Protein 3DGL (pdb70)

Sequence (69 aa):
DDDDKKTNWLKRIYRVRPCVKCKVAPRDWKVKNKHLRIYNMCKTCFNNSIDIGDDDTYHGHVDWLMYADS

Solvent-accessible surface area: 5199 Å² total; per-residue (Å²): 122,90,59,82,129,50,53,96,155,15,129,115,42,62,154,74,162,42,0,46,91,54,148,127,31,80,32,43,126,85,90,82,103,119,67,21,38,7,63,32,5,9,112,107,15,70,75,65,8,101,123,103,65,45,106,98,81,62,33,83,73,60,80,45,42,107,45,130,137

Nearest PDB structures (foldseek):
  3dgl-assembly1_A  TM=1.015E+00  e=3.017E-14  unidentified
  3dgo-assembly1_A  TM=1.011E+00  e=8.631E-14  unidentified
  3lt8-assembly1_A  TM=1.009E+00  e=9.843E-14  synthetic construct
  1uw1-assembly1_A-2  TM=9.971E-01  e=3.417E-12  synthetic construct
  2p05-assembly1_A-2  TM=9.930E-01  e=1.187E-10  unidentified

CATH classification: 3.10.450.210

Foldseek 3Di:
DQLVVLQVVVVVVQPPAAAPPPRPHTFDWDDDVQKIKTWNGHPVVVVVCVVVVHCPRGDTDIDRSGRDD

B-factor: mean 24.37, std 13.46, range [11.01, 101.24]

Secondary structure (DSSP, 8-state):
-HHHHHHHHHHHHHHHS--TTTSSSPPPEEEETTEEEEESS-HHHHHHHHHHT--TT--EEEEESSS--

Radius of gyration: 13.41 Å; Cα contacts (8 Å, |Δi|>4): 104; chains: 1; bounding box: 31×21×37 Å

Structure (mmCIF, N/CA/C/O backbone):
data_3DGL
#
_entry.id   3DGL
#
_cell.length_a   73.702
_cell.length_b   73.702
_cell.length_c   54.760
_cell.angle_alpha   90.000
_cell.angle_beta   90.000
_cell.angle_gamma   120.000
#
_symmetry.space_group_name_H-M   'P 32 2 1'
#
loop_
_entity.id
_entity.type
_entity.pdbx_description
1 polymer 'ATP Binding Protein-DX'
2 non-polymer 'ZINC ION'
3 non-polymer "ADENOSINE-5'-TRIPHOSPHATE"
4 non-polymer DI(HYDROXYETHYL)ETHER
5 water water
#
loop_
_atom_site.group_PDB
_atom_site.id
_atom_site.type_symbol
_atom_site.label_atom_id
_atom_site.label_alt_id
_atom_site.label_comp_id
_atom_site.label_asym_id
_atom_site.label_entity_id
_atom_site.label_seq_id
_atom_site.pdbx_PDB_ins_code
_atom_site.Cartn_x
_atom_site.Cartn_y
_atom_site.Cartn_z
_atom_site.occupancy
_atom_site.B_iso_or_equiv
_atom_site.auth_seq_id
_atom_site.auth_comp_id
_atom_site.auth_asym_id
_atom_site.auth_atom_id
_atom_site.pdbx_PDB_model_num
ATOM 1 N N . ASP A 1 7 ? 14.157 -32.517 7.202 1.00 28.00 5 ASP A N 1
ATOM 2 C CA . ASP A 1 7 ? 13.843 -31.120 6.794 1.00 26.42 5 ASP A CA 1
ATOM 3 C C . ASP A 1 7 ? 13.932 -31.068 5.262 1.00 24.74 5 ASP A C 1
ATOM 4 O O . ASP A 1 7 ? 14.937 -31.494 4.673 1.00 24.70 5 ASP A O 1
ATOM 9 N N . ASP A 1 8 ? 12.866 -30.596 4.617 1.00 21.97 6 ASP A N 1
ATOM 10 C CA . ASP A 1 8 ? 12.800 -30.637 3.146 1.00 20.46 6 ASP A CA 1
ATOM 11 C C . ASP A 1 8 ? 13.858 -29.746 2.480 1.00 19.98 6 ASP A C 1
ATOM 12 O O . ASP A 1 8 ? 14.340 -30.063 1.394 1.00 19.44 6 ASP A O 1
ATOM 17 N N . ASP A 1 9 ? 14.201 -28.629 3.118 1.00 19.74 7 ASP A N 1
ATOM 18 C CA . ASP A 1 9 ? 15.280 -27.778 2.591 1.00 20.68 7 ASP A CA 1
ATOM 19 C C . ASP A 1 9 ? 16.583 -28.571 2.496 1.00 20.73 7 ASP A C 1
ATOM 20 O O . ASP A 1 9 ? 17.383 -28.370 1.574 1.00 20.49 7 ASP A O 1
ATOM 25 N N . ASP A 1 10 ? 16.791 -29.48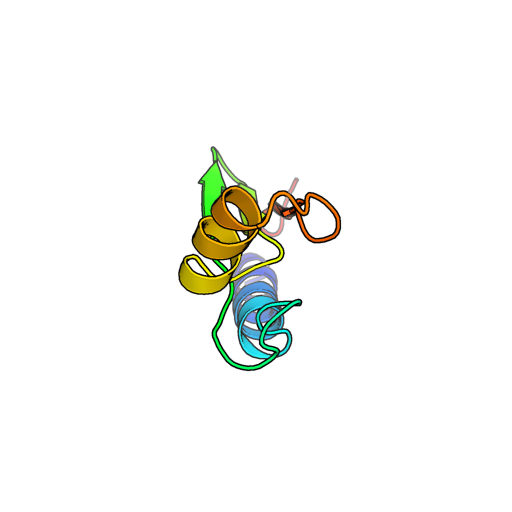6 3.442 1.00 20.90 8 ASP A N 1
ATOM 26 C CA . ASP A 1 10 ? 17.999 -30.301 3.435 1.00 21.19 8 ASP A CA 1
ATOM 27 C C . ASP A 1 10 ? 18.040 -31.259 2.253 1.00 20.34 8 ASP A C 1
ATOM 28 O O . ASP A 1 10 ? 19.116 -31.547 1.714 1.00 19.89 8 ASP A O 1
ATOM 33 N N . LYS A 1 11 ? 16.874 -31.772 1.857 1.00 18.90 9 LYS A N 1
ATOM 34 C CA . LYS A 1 11 ? 16.785 -32.634 0.672 1.00 17.91 9 LYS A CA 1
ATOM 35 C C . LYS A 1 11 ? 17.269 -31.843 -0.542 1.00 17.31 9 LYS A C 1
ATOM 36 O O . LYS A 1 11 ? 18.037 -32.365 -1.360 1.00 16.55 9 LYS A O 1
ATOM 42 N N . LYS A 1 12 ? 16.816 -30.594 -0.655 1.00 16.84 10 LYS A N 1
ATOM 43 C CA . LYS A 1 12 ? 17.209 -29.761 -1.793 1.00 16.70 10 LYS A CA 1
ATOM 44 C C . LYS A 1 12 ? 18.721 -29.504 -1.758 1.00 16.76 10 LYS A C 1
ATOM 45 O O . LYS A 1 12 ? 19.402 -29.697 -2.754 1.00 15.80 10 LYS A O 1
ATOM 51 N N . THR A 1 13 ? 19.230 -29.074 -0.603 1.00 17.06 11 THR A N 1
ATOM 52 C CA . THR A 1 13 ? 20.669 -28.816 -0.451 1.00 17.90 11 THR A CA 1
ATOM 53 C C . THR A 1 13 ? 21.532 -30.029 -0.815 1.00 17.76 11 THR A C 1
ATOM 54 O O . THR A 1 13 ? 22.505 -29.909 -1.574 1.00 17.41 11 THR A O 1
ATOM 58 N N . ASN A 1 14 ? 21.164 -31.197 -0.294 1.00 17.71 12 ASN A N 1
ATOM 59 C CA . ASN A 1 14 ? 21.901 -32.426 -0.576 1.00 18.57 12 ASN A CA 1
ATOM 60 C C . ASN A 1 14 ? 21.873 -32.783 -2.060 1.00 17.99 12 ASN A C 1
ATOM 61 O O . ASN A 1 14 ? 22.884 -33.230 -2.617 1.00 17.92 12 ASN A O 1
ATOM 66 N N . TRP A 1 15 ? 20.723 -32.574 -2.706 1.00 17.06 13 TRP A N 1
ATOM 67 C CA . TRP A 1 15 ? 20.640 -32.804 -4.151 1.00 16.43 13 TRP A CA 1
ATOM 68 C C . TRP A 1 15 ? 21.566 -31.857 -4.921 1.00 16.40 13 TRP A C 1
ATOM 69 O O . TRP A 1 15 ? 22.261 -32.291 -5.828 1.00 16.12 13 TRP A O 1
ATOM 80 N N . LEU A 1 16 ? 21.563 -30.572 -4.566 1.00 16.89 14 LEU A N 1
ATOM 81 C CA . LEU A 1 16 ? 22.397 -29.582 -5.284 1.00 16.91 14 LEU A CA 1
ATOM 82 C C . LEU A 1 16 ? 23.884 -29.865 -5.090 1.00 17.59 14 LEU A C 1
ATOM 83 O O . LEU A 1 16 ? 24.676 -29.664 -6.010 1.00 17.09 14 LEU A O 1
ATOM 88 N N . LYS A 1 17 ? 24.260 -30.343 -3.903 1.00 18.05 15 LYS A N 1
ATOM 89 C CA . LYS A 1 17 ? 25.652 -30.787 -3.675 1.0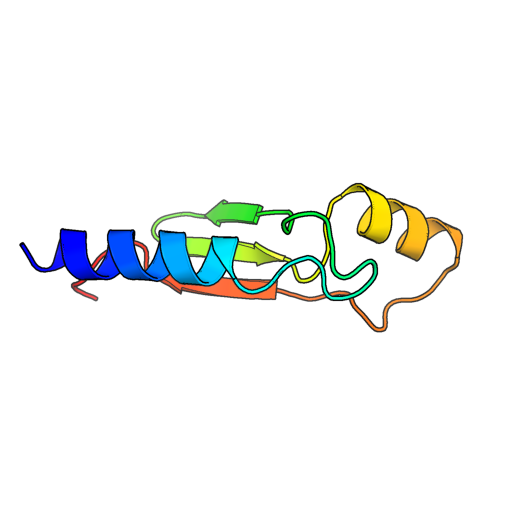0 18.71 15 LYS A CA 1
ATOM 90 C C . LYS A 1 17 ? 26.004 -31.925 -4.624 1.00 18.57 15 LYS A C 1
ATOM 91 O O . LYS A 1 17 ? 27.064 -31.911 -5.274 1.00 17.87 15 LYS A O 1
ATOM 97 N N . ARG A 1 18 ? 25.094 -32.898 -4.736 1.00 17.92 16 ARG A N 1
ATOM 98 C CA . ARG A 1 18 ? 25.314 -34.036 -5.611 1.00 18.37 16 ARG A CA 1
ATOM 99 C C . ARG A 1 18 ? 25.402 -33.610 -7.078 1.00 17.33 16 ARG A C 1
ATOM 100 O O . ARG A 1 18 ? 26.333 -34.007 -7.795 1.00 17.69 16 ARG A O 1
ATOM 108 N N . ILE A 1 19 ? 24.440 -32.795 -7.508 1.00 16.46 17 ILE A N 1
ATOM 109 C CA . ILE A 1 19 ? 24.346 -32.336 -8.901 1.00 15.62 17 ILE A CA 1
ATOM 110 C C . ILE A 1 19 ? 25.642 -31.603 -9.287 1.00 15.86 17 ILE A C 1
ATOM 111 O O . ILE A 1 19 ? 26.240 -31.875 -10.338 1.00 15.52 17 ILE A O 1
ATOM 116 N N . TYR A 1 20 ? 26.089 -30.724 -8.404 1.00 15.87 18 TYR A N 1
ATOM 117 C CA . TYR A 1 20 ? 27.320 -29.975 -8.652 1.00 16.07 18 TYR A CA 1
ATOM 118 C C . TYR A 1 20 ? 28.548 -30.894 -8.733 1.00 17.32 18 TYR A C 1
ATOM 119 O O . TYR A 1 20 ? 29.426 -30.703 -9.578 1.00 17.51 18 TYR A O 1
ATOM 128 N N . ARG A 1 21 ? 28.602 -31.895 -7.862 1.00 17.81 19 ARG A N 1
ATOM 129 C CA . ARG A 1 21 ? 29.759 -32.798 -7.789 1.00 19.70 19 ARG A CA 1
ATOM 130 C C . ARG A 1 21 ? 29.873 -33.751 -8.982 1.00 19.94 19 ARG A C 1
ATOM 131 O O . ARG A 1 21 ? 30.963 -33.926 -9.541 1.00 20.01 19 ARG A O 1
ATOM 139 N N . VAL A 1 22 ? 28.760 -34.355 -9.387 1.00 19.45 20 VAL A N 1
ATOM 140 C CA . VAL A 1 22 ? 28.837 -35.511 -10.291 1.00 20.21 20 VAL A CA 1
ATOM 141 C C . VAL A 1 22 ? 28.881 -35.171 -11.783 1.00 19.85 20 VAL A C 1
ATOM 142 O O . VAL A 1 22 ? 29.198 -36.034 -12.600 1.00 20.45 20 VAL A O 1
ATOM 146 N N . ARG A 1 23 ? 28.563 -33.923 -12.136 1.00 19.02 21 ARG A N 1
ATOM 147 C CA . ARG A 1 23 ? 28.629 -33.483 -13.529 1.00 18.40 21 ARG A CA 1
ATOM 148 C C . ARG A 1 23 ? 29.606 -32.321 -13.648 1.00 17.41 21 ARG A C 1
ATOM 149 O O . ARG A 1 23 ? 29.253 -31.165 -13.395 1.00 16.97 21 ARG A O 1
ATOM 157 N N . PRO A 1 24 ? 30.859 -32.642 -14.001 1.00 17.20 22 PRO A N 1
ATOM 158 C CA . PRO A 1 24 ? 31.890 -31.619 -14.133 1.00 16.39 22 PRO A CA 1
ATOM 159 C C . PRO A 1 24 ? 31.712 -30.810 -15.417 1.00 15.46 22 PRO A C 1
ATOM 160 O O . PRO A 1 24 ? 30.759 -31.027 -16.184 1.00 14.55 22 PRO A O 1
ATOM 164 N N . CYS A 1 25 ? 32.643 -29.882 -15.629 1.00 14.10 23 CYS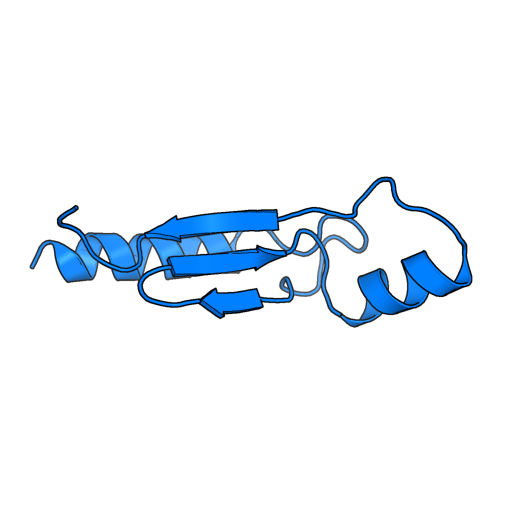 A N 1
ATOM 165 C CA . CYS A 1 25 ? 32.690 -29.036 -16.809 1.00 13.50 23 CYS A CA 1
ATOM 166 C C . CYS A 1 25 ? 32.385 -29.835 -18.087 1.00 13.59 23 CYS A C 1
ATOM 167 O O . CYS A 1 25 ? 32.974 -30.902 -18.295 1.00 14.39 23 CYS A O 1
ATOM 170 N N . VAL A 1 26 ? 31.485 -29.323 -18.926 1.00 13.83 24 VAL A N 1
ATOM 171 C CA . VAL A 1 26 ? 31.095 -30.022 -20.173 1.00 14.07 24 VAL A CA 1
ATOM 172 C C . VAL A 1 26 ? 32.238 -30.079 -21.212 1.00 14.90 24 VAL A C 1
ATOM 173 O O . VAL A 1 26 ? 32.190 -30.873 -22.164 1.00 15.49 24 VAL A O 1
ATOM 177 N N . LYS A 1 27 ? 33.257 -29.239 -21.028 1.00 13.90 25 LYS A N 1
ATOM 178 C CA . LYS A 1 27 ? 34.355 -29.133 -21.998 1.00 14.72 25 LYS A CA 1
ATOM 179 C C . LYS A 1 27 ? 35.564 -29.988 -21.600 1.00 15.52 25 LYS A C 1
ATOM 180 O O . LYS A 1 27 ? 35.983 -30.864 -22.360 1.00 16.64 25 LYS A O 1
ATOM 186 N N . CYS A 1 28 ? 36.132 -29.747 -20.421 1.00 16.31 26 CYS A N 1
ATOM 187 C CA . CYS A 1 28 ? 37.303 -30.521 -19.996 1.00 16.98 26 CYS A CA 1
ATOM 188 C C . CYS A 1 28 ? 36.916 -31.827 -19.302 1.00 17.56 26 CYS A C 1
ATOM 189 O O . CYS A 1 28 ? 37.740 -32.746 -19.179 1.00 17.55 26 CYS A O 1
ATOM 192 N N . LYS A 1 29 ? 35.668 -31.881 -18.836 1.00 17.97 27 LYS A N 1
ATOM 193 C CA . LYS A 1 29 ? 35.077 -33.079 -18.207 1.00 19.59 27 LYS A CA 1
ATOM 194 C C . LYS A 1 29 ? 35.779 -33.503 -16.913 1.00 19.59 27 LYS A C 1
ATOM 195 O O . LYS A 1 29 ? 35.650 -34.641 -16.475 1.00 20.34 27 LYS A O 1
ATOM 201 N N . VAL A 1 30 ? 36.488 -32.563 -16.285 1.00 18.96 28 VAL A N 1
ATOM 202 C CA . VAL A 1 30 ? 37.239 -32.855 -15.063 1.00 19.33 28 VAL A CA 1
ATOM 203 C C . VAL A 1 30 ? 36.970 -31.820 -13.962 1.00 18.10 28 VAL A C 1
ATOM 204 O O . VAL A 1 30 ? 36.568 -32.176 -12.845 1.00 17.84 28 VAL A O 1
ATOM 208 N N . ALA A 1 31 ? 37.203 -30.545 -14.272 1.00 16.71 29 ALA A N 1
ATOM 209 C CA . ALA A 1 31 ? 37.037 -29.474 -13.292 1.00 15.87 29 ALA A CA 1
ATOM 210 C C . ALA A 1 31 ? 35.562 -29.247 -13.022 1.00 15.82 29 ALA A C 1
ATOM 211 O O . ALA A 1 31 ? 34.730 -29.426 -13.926 1.00 15.65 29 ALA A O 1
ATOM 213 N N . PRO A 1 32 ? 35.229 -28.827 -11.790 1.00 15.21 30 PRO A N 1
ATOM 214 C CA . PRO A 1 32 ? 33.835 -28.442 -11.513 1.00 15.16 30 PRO A CA 1
ATOM 215 C C . PRO A 1 32 ? 33.439 -27.149 -12.223 1.00 14.52 30 PRO A C 1
ATOM 216 O O . PRO A 1 32 ? 34.305 -26.374 -12.647 1.00 13.98 30 PRO A O 1
ATOM 220 N N . ARG A 1 33 ? 32.134 -26.925 -12.340 1.00 14.30 31 ARG A N 1
ATOM 221 C CA . ARG A 1 33 ? 31.603 -25.803 -13.111 1.00 14.12 31 ARG A CA 1
ATOM 222 C C . ARG A 1 33 ? 31.659 -24.468 -12.367 1.00 14.37 31 ARG A C 1
ATOM 223 O O . ARG A 1 33 ? 31.563 -24.419 -11.131 1.00 13.94 31 ARG A O 1
ATOM 231 N N . ASP A 1 34 ? 31.798 -23.380 -13.120 1.00 14.06 32 ASP A N 1
ATOM 232 C CA . ASP A 1 34 ? 31.574 -22.081 -12.514 1.00 14.25 32 ASP A CA 1
ATOM 233 C C . ASP A 1 34 ? 30.093 -21.950 -12.121 1.00 13.92 32 ASP A C 1
ATOM 234 O O . ASP A 1 34 ? 29.231 -22.683 -12.626 1.00 14.43 32 ASP A O 1
ATOM 239 N N . TRP A 1 35 ? 29.806 -21.026 -11.210 1.00 14.44 33 TRP A N 1
ATOM 240 C CA . TRP A 1 35 ? 28.444 -20.855 -10.667 1.00 14.38 33 TRP A CA 1
ATOM 241 C C . TRP A 1 35 ? 28.317 -19.474 -10.059 1.00 15.11 33 TRP A C 1
ATOM 242 O O . TRP A 1 35 ? 29.324 -18.816 -9.792 1.00 15.37 33 TRP A O 1
ATOM 253 N N . LYS A 1 36 ? 27.082 -19.045 -9.822 1.00 15.80 34 LYS A N 1
ATOM 254 C CA . LYS A 1 36 ? 26.837 -17.844 -9.030 1.00 17.21 34 LYS A CA 1
ATOM 255 C C . LYS A 1 36 ? 25.499 -17.973 -8.346 1.00 18.55 34 LYS A C 1
ATOM 256 O O . LYS A 1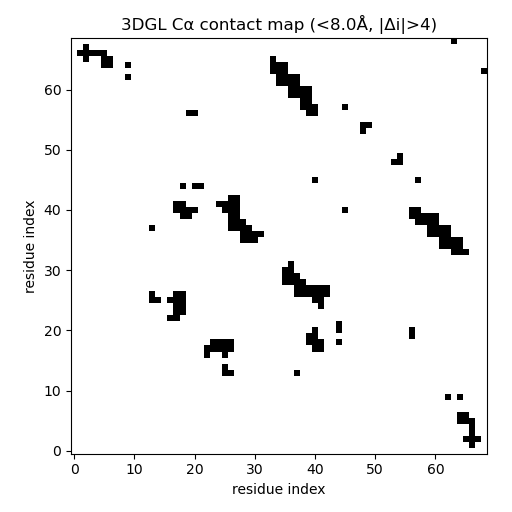 36 ? 24.648 -18.761 -8.779 1.00 16.64 34 LYS A O 1
ATOM 262 N N . VAL A 1 37 ? 25.319 -17.213 -7.274 1.00 19.78 35 VAL A N 1
ATOM 263 C CA . VAL A 1 37 ? 24.042 -17.226 -6.573 1.00 23.23 35 VAL A CA 1
ATOM 264 C C . VAL A 1 37 ? 23.322 -15.927 -6.887 1.00 26.08 35 VAL A C 1
ATOM 265 O O . VAL A 1 37 ? 23.903 -14.835 -6.814 1.00 26.09 35 VAL A O 1
ATOM 269 N N . LYS A 1 38 ? 22.055 -16.083 -7.248 1.00 28.80 36 LYS A N 1
ATOM 270 C CA . LYS A 1 38 ? 21.257 -15.073 -7.926 1.00 31.84 36 LYS A CA 1
ATOM 271 C C . LYS A 1 38 ? 19.891 -15.159 -7.251 1.00 32.56 36 LYS A C 1
ATOM 272 O O . LYS A 1 38 ? 19.098 -16.044 -7.568 1.00 33.02 36 LYS A O 1
ATOM 278 N N . ASN A 1 39 ? 19.644 -14.247 -6.316 1.00 33.61 37 ASN A N 1
ATOM 279 C CA . ASN A 1 39 ? 18.455 -14.253 -5.457 1.00 34.39 37 ASN A CA 1
ATOM 280 C C . ASN A 1 39 ? 18.287 -15.589 -4.718 1.00 33.92 37 ASN A C 1
ATOM 281 O O . ASN A 1 39 ? 19.154 -15.971 -3.925 1.00 34.91 37 ASN A O 1
ATOM 286 N N . LYS A 1 40 ? 17.213 -16.317 -4.972 1.00 32.54 38 LYS A N 1
ATOM 287 C CA . LYS A 1 40 ? 17.058 -17.601 -4.280 1.00 31.33 38 LYS A CA 1
ATOM 288 C C . LYS A 1 40 ? 17.482 -18.768 -5.174 1.00 28.93 38 LYS A C 1
ATOM 289 O O . LYS A 1 40 ? 17.142 -19.920 -4.895 1.00 27.71 38 LYS A O 1
ATOM 295 N N . HIS A 1 41 ? 18.237 -18.460 -6.232 1.00 26.74 39 HIS A N 1
ATOM 296 C CA . HIS A 1 41 ? 18.647 -19.468 -7.209 1.00 24.30 39 HIS A CA 1
ATOM 297 C C . HIS A 1 41 ? 20.159 -19.630 -7.314 1.00 22.15 39 HIS A C 1
ATOM 298 O O . HIS A 1 41 ? 20.918 -18.670 -7.145 1.00 21.55 39 HIS A O 1
ATOM 305 N N . LEU A 1 42 ? 20.563 -20.863 -7.587 1.00 19.07 40 LEU A N 1
ATOM 306 C CA . LEU A 1 42 ? 21.934 -21.208 -7.885 1.00 16.96 40 LEU A CA 1
ATOM 307 C C . LEU A 1 42 ? 22.032 -21.373 -9.389 1.00 16.02 40 LEU A C 1
ATOM 308 O O . LEU A 1 42 ? 21.363 -22.240 -9.963 1.00 15.42 40 LEU A O 1
ATOM 313 N N . ARG A 1 43 ? 22.872 -20.556 -10.024 1.00 14.21 41 ARG A N 1
ATOM 314 C CA . ARG A 1 43 ? 23.136 -20.722 -11.453 1.00 13.84 41 ARG A CA 1
ATOM 315 C C . ARG A 1 43 ? 24.416 -21.541 -11.629 1.00 14.02 41 ARG 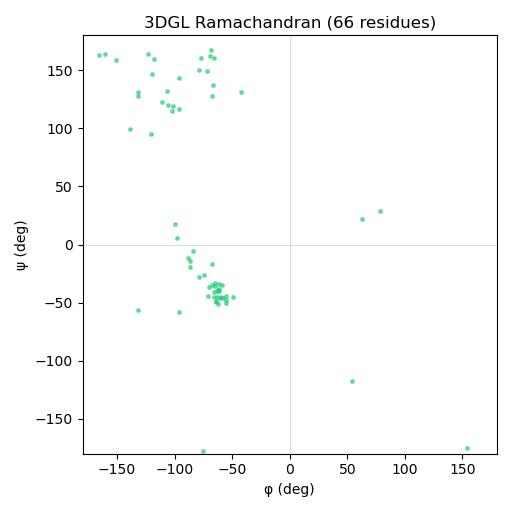A C 1
ATOM 316 O O . ARG A 1 43 ? 25.486 -21.126 -11.174 1.00 14.38 41 ARG A O 1
ATOM 324 N N . ILE A 1 44 ? 24.296 -22.723 -12.224 1.00 13.73 42 ILE A N 1
ATOM 325 C CA . ILE A 1 44 ? 25.475 -23.541 -12.522 1.00 13.90 42 ILE A CA 1
ATOM 326 C C . ILE A 1 44 ? 25.768 -23.380 -14.009 1.00 13.95 42 ILE A C 1
ATOM 327 O O . ILE A 1 44 ? 24.947 -23.764 -14.865 1.00 13.68 42 ILE A O 1
ATOM 332 N N . TYR A 1 45 ? 26.916 -22.774 -14.321 1.00 13.95 43 TYR A N 1
ATOM 333 C CA . TYR A 1 45 ? 27.295 -22.558 -15.731 1.00 13.88 43 TYR A CA 1
ATOM 334 C C . TYR A 1 45 ? 27.805 -23.877 -16.283 1.00 13.86 43 TYR A C 1
ATOM 335 O O . TYR A 1 45 ? 28.201 -24.739 -15.515 1.00 14.23 43 TYR A O 1
ATOM 344 N N . ASN A 1 46 ? 27.822 -24.035 -17.602 1.00 13.29 44 ASN A N 1
ATOM 345 C CA . ASN A 1 46 ? 28.134 -25.334 -18.176 1.00 13.83 44 ASN A CA 1
ATOM 346 C C . ASN A 1 46 ? 29.615 -25.687 -18.079 1.00 13.62 44 ASN A C 1
ATOM 347 O O . ASN A 1 46 ? 29.939 -26.859 -18.058 1.00 14.85 44 ASN A O 1
ATOM 352 N N . MET A 1 47 ? 30.479 -24.671 -18.025 1.00 13.89 45 MET A N 1
ATOM 353 C CA . MET A 1 47 ? 31.937 -24.888 -17.975 1.00 13.52 45 MET A CA 1
ATOM 354 C C . MET A 1 47 ? 32.590 -24.361 -16.708 1.00 13.19 45 MET A C 1
ATOM 355 O O . MET A 1 47 ? 32.038 -23.475 -16.021 1.00 13.51 45 MET A O 1
ATOM 360 N N . CYS A 1 48 ? 33.781 -24.894 -16.418 1.00 13.18 46 CYS A N 1
ATOM 361 C CA . CYS A 1 48 ? 34.667 -24.299 -15.418 1.00 12.97 46 CYS A CA 1
ATOM 362 C C . CYS A 1 48 ? 35.150 -22.950 -15.987 1.00 12.93 46 CYS A C 1
ATOM 363 O O . CYS A 1 48 ? 34.955 -22.668 -17.188 1.00 11.19 46 CYS A O 1
ATOM 366 N N . LYS A 1 49 ? 35.756 -22.119 -15.134 1.00 13.20 47 LYS A N 1
ATOM 367 C CA . LYS A 1 49 ? 36.204 -20.794 -15.574 1.00 13.44 47 LYS A CA 1
ATOM 368 C C . LYS A 1 49 ? 37.318 -20.904 -16.617 1.00 13.83 47 LYS A C 1
ATOM 369 O O . LYS A 1 49 ? 37.340 -20.164 -17.599 1.00 13.72 47 LYS A O 1
ATOM 375 N N . THR A 1 50 ? 38.242 -21.833 -16.395 1.00 14.17 48 THR A N 1
ATOM 376 C CA . THR A 1 50 ? 39.355 -22.028 -17.323 1.00 13.89 48 THR A CA 1
ATOM 377 C C . THR A 1 50 ? 38.844 -22.286 -18.736 1.00 14.02 48 THR A C 1
ATOM 378 O O . THR A 1 50 ? 39.270 -21.623 -19.694 1.00 13.52 48 THR A O 1
ATOM 382 N N . CYS A 1 51 ? 37.910 -23.223 -18.861 1.00 13.42 49 CYS A N 1
ATOM 383 C CA . CYS A 1 51 ? 37.393 -23.573 -20.191 1.00 13.28 49 CYS A CA 1
ATOM 384 C C . CYS A 1 51 ? 36.545 -22.443 -20.759 1.00 13.74 49 CYS A C 1
ATOM 385 O O . CYS A 1 51 ? 36.579 -22.176 -21.958 1.00 13.50 49 CYS A O 1
ATOM 388 N N . PHE A 1 52 ? 35.790 -21.763 -19.902 1.00 13.09 50 PHE A N 1
ATOM 389 C CA . PHE A 1 52 ? 35.001 -20.635 -20.386 1.00 13.09 50 PHE A CA 1
ATOM 390 C C . PHE A 1 52 ? 35.882 -19.508 -20.968 1.00 12.82 50 PHE A C 1
ATOM 391 O O . PHE A 1 52 ? 35.641 -19.016 -22.075 1.00 12.48 50 PHE A O 1
ATOM 399 N N . ASN A 1 53 ? 36.882 -19.086 -20.202 1.00 12.80 51 ASN A N 1
ATOM 400 C CA . ASN A 1 53 ? 37.813 -18.061 -20.690 1.00 13.01 51 ASN A CA 1
ATOM 401 C C . ASN A 1 53 ? 38.451 -18.481 -22.013 1.00 13.40 51 ASN A C 1
ATOM 402 O O . ASN A 1 53 ? 38.527 -17.697 -22.966 1.00 13.37 51 ASN A O 1
ATOM 407 N N . ASN A 1 54 ? 38.873 -19.738 -22.075 1.00 13.23 52 ASN A N 1
ATOM 408 C CA . ASN A 1 54 ? 39.445 -20.273 -23.320 1.00 13.69 52 ASN A CA 1
ATOM 409 C C . ASN A 1 54 ? 38.434 -20.255 -24.487 1.00 13.79 52 ASN A C 1
ATOM 410 O O . ASN A 1 54 ? 38.814 -19.951 -25.624 1.00 13.67 52 ASN A O 1
ATOM 415 N N . SER A 1 55 ? 37.154 -20.546 -24.213 1.00 14.01 53 SER A N 1
ATOM 416 C CA . SER A 1 55 ? 36.131 -20.549 -25.271 1.00 13.84 53 SER A CA 1
ATOM 417 C C . SER A 1 55 ? 35.990 -19.165 -25.908 1.00 14.72 53 SER A C 1
ATOM 418 O O . SER A 1 55 ? 35.711 -19.044 -27.095 1.00 14.17 53 SER A O 1
ATOM 421 N N . ILE A 1 56 ? 36.174 -18.123 -25.109 1.00 14.24 54 ILE A N 1
ATOM 422 C CA . ILE A 1 56 ? 36.149 -16.764 -25.633 1.00 15.41 54 ILE A CA 1
ATOM 423 C C . ILE A 1 56 ? 37.343 -16.537 -26.581 1.00 15.28 54 ILE A C 1
ATOM 424 O O . ILE A 1 56 ? 37.172 -15.992 -27.684 1.00 15.03 54 ILE A O 1
ATOM 429 N N . ASP A 1 57 ? 38.529 -16.984 -26.153 1.00 15.10 55 ASP A N 1
ATOM 430 C CA . ASP A 1 57 ? 39.766 -16.840 -26.941 1.00 15.64 55 ASP A CA 1
ATOM 431 C C . ASP A 1 57 ? 39.669 -17.581 -28.281 1.00 15.54 55 ASP A C 1
ATOM 432 O O .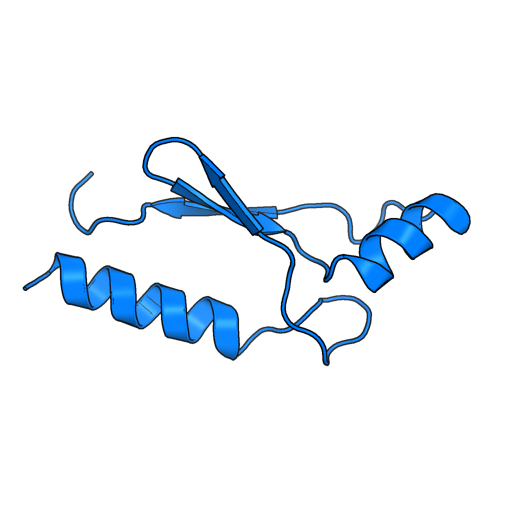 ASP A 1 57 ? 40.143 -17.089 -29.320 1.00 15.46 55 ASP A O 1
ATOM 437 N N . ILE A 1 58 ? 39.061 -18.768 -28.265 1.00 14.36 56 ILE A N 1
ATOM 438 C CA . ILE A 1 58 ? 39.012 -19.582 -29.496 1.00 14.65 56 ILE A CA 1
ATOM 439 C C . ILE A 1 58 ? 37.793 -19.252 -30.365 1.00 13.99 56 ILE A C 1
ATOM 440 O O . ILE A 1 58 ? 37.713 -19.682 -31.526 1.00 14.17 56 ILE A O 1
ATOM 445 N N . GLY A 1 59 ? 36.848 -18.496 -29.802 1.00 14.68 57 GLY A N 1
ATOM 446 C CA . GLY A 1 59 ? 35.634 -18.102 -30.526 1.00 14.49 57 GLY A CA 1
ATOM 447 C C . GLY A 1 59 ? 34.552 -19.167 -30.630 1.00 14.71 57 GLY A C 1
ATOM 448 O O . GLY A 1 59 ? 33.782 -19.163 -31.588 1.00 15.20 57 GLY A O 1
ATOM 449 N N . ASP A 1 60 ? 34.477 -20.074 -29.653 1.00 14.23 58 ASP A N 1
ATOM 450 C CA . ASP A 1 60 ? 33.406 -21.089 -29.641 1.00 14.05 58 ASP A CA 1
ATOM 451 C C . ASP A 1 60 ? 32.344 -20.798 -28.585 1.00 14.45 58 ASP A C 1
ATOM 452 O O . ASP A 1 60 ? 32.656 -20.742 -27.396 1.00 14.88 58 ASP A O 1
ATOM 457 N N . ASP A 1 61 ? 31.092 -20.624 -29.016 1.00 15.01 59 ASP A N 1
ATOM 458 C CA A ASP A 1 61 ? 29.959 -20.410 -28.109 0.50 15.36 59 ASP A CA 1
ATOM 459 C CA B ASP A 1 61 ? 30.014 -20.432 -28.045 0.50 15.56 59 ASP A CA 1
ATOM 460 C C . ASP A 1 61 ? 29.198 -21.705 -27.794 1.00 15.61 59 ASP A C 1
ATOM 461 O O . ASP A 1 61 ? 28.210 -21.690 -27.039 1.00 15.05 59 ASP 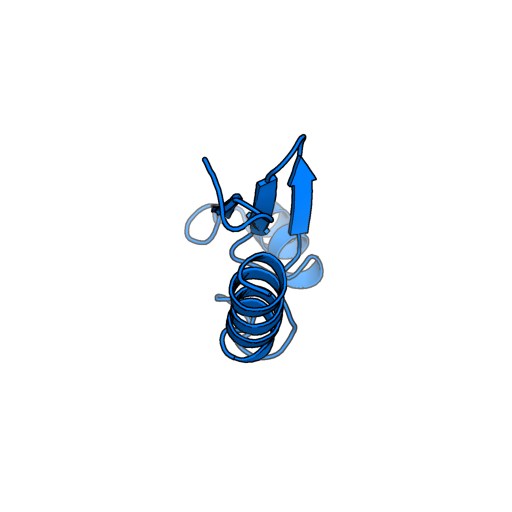A O 1
ATOM 470 N N . THR A 1 62 ? 29.628 -22.814 -28.396 1.00 14.95 60 THR A N 1
ATOM 471 C CA . THR A 1 62 ? 28.913 -24.111 -28.312 1.00 15.70 60 THR A CA 1
ATOM 472 C C . THR A 1 62 ? 28.545 -24.523 -26.882 1.00 15.68 60 THR A C 1
ATOM 473 O O . THR A 1 62 ? 27.417 -24.959 -26.612 1.00 15.45 60 THR A O 1
ATOM 477 N N . TYR A 1 63 ? 29.501 -24.370 -25.973 1.00 15.42 61 TYR A N 1
ATOM 478 C CA . TYR A 1 63 ? 29.302 -24.835 -24.593 1.00 15.65 61 TYR A CA 1
ATOM 479 C C . TYR A 1 63 ? 28.869 -23.733 -23.634 1.00 16.27 61 TYR A C 1
ATOM 480 O O . TYR A 1 63 ? 28.763 -23.965 -22.417 1.00 16.79 61 TYR A O 1
ATOM 489 N N . HIS A 1 64 ? 28.608 -22.536 -24.157 1.00 15.85 62 HIS A N 1
ATOM 490 C CA . HIS A 1 64 ? 28.058 -21.463 -23.314 1.00 15.73 62 HIS A CA 1
ATOM 491 C C . HIS A 1 64 ? 26.641 -21.820 -22.864 1.00 15.97 62 HIS A C 1
ATOM 492 O O . HIS A 1 64 ? 25.850 -22.349 -23.643 1.00 17.25 62 HIS A O 1
ATOM 499 N N . GLY A 1 65 ? 26.344 -21.569 -21.601 1.00 14.94 63 GLY A N 1
ATOM 500 C CA . GLY A 1 65 ? 24.986 -21.773 -21.094 1.00 15.01 63 GLY A CA 1
ATOM 501 C C . GLY A 1 65 ? 25.002 -22.045 -19.603 1.00 15.14 63 GLY A C 1
ATOM 502 O O . GLY A 1 65 ? 26.052 -21.995 -18.958 1.00 14.18 63 GLY A O 1
ATOM 503 N N . HIS A 1 66 ? 23.830 -22.354 -19.058 1.00 14.88 64 HIS A N 1
ATOM 504 C CA . HIS A 1 66 ? 23.699 -22.498 -17.612 1.00 15.53 64 HIS A CA 1
ATOM 505 C C . HIS A 1 66 ? 22.385 -23.191 -17.291 1.00 15.76 64 HIS A C 1
ATOM 506 O O . HIS A 1 66 ? 21.461 -23.254 -18.131 1.00 15.72 64 HIS A O 1
ATOM 513 N N . VAL A 1 67 ? 22.306 -23.699 -16.068 1.00 15.38 65 VAL A N 1
ATOM 514 C CA . VAL A 1 67 ? 21.057 -24.254 -15.543 1.00 15.15 65 VAL A CA 1
ATOM 515 C C . VAL A 1 67 ? 20.871 -23.633 -14.166 1.00 15.51 65 VAL A C 1
ATOM 516 O O . VAL A 1 67 ? 21.787 -23.677 -13.337 1.00 15.56 65 VAL A O 1
ATOM 520 N N . ASP A 1 68 ? 19.693 -23.056 -13.935 1.00 15.11 66 ASP A N 1
ATOM 521 C CA . ASP A 1 68 ? 19.353 -22.429 -12.647 1.00 15.25 66 ASP A CA 1
ATOM 522 C C . ASP A 1 68 ? 18.574 -23.394 -11.770 1.00 15.19 66 ASP A C 1
ATOM 523 O O . ASP A 1 68 ? 17.742 -24.168 -12.270 1.00 15.12 66 ASP A O 1
ATOM 528 N N . TRP A 1 69 ? 18.841 -23.323 -10.470 1.00 14.76 67 TRP A N 1
ATOM 529 C CA . TRP A 1 69 ? 18.259 -24.231 -9.491 1.00 15.92 67 TRP A CA 1
ATOM 530 C C . TRP A 1 69 ? 17.706 -23.414 -8.320 1.00 16.27 67 TRP A C 1
ATOM 531 O O . TRP A 1 69 ? 18.382 -22.528 -7.802 1.00 16.71 67 TRP A O 1
ATOM 542 N N . LEU A 1 70 ? 16.464 -23.693 -7.927 1.00 16.86 68 LEU A N 1
ATOM 543 C CA . LEU A 1 70 ? 15.901 -23.135 -6.695 1.00 18.43 68 LEU A CA 1
ATOM 544 C C . LEU A 1 70 ? 16.658 -23.750 -5.510 1.00 18.27 68 LEU A C 1
ATOM 545 O O . LEU A 1 70 ? 16.790 -24.969 -5.436 1.00 18.82 68 LEU A O 1
ATOM 550 N N . MET A 1 71 ? 17.178 -22.912 -4.610 1.00 18.24 69 MET A N 1
ATOM 551 C CA . MET A 1 71 ? 18.031 -23.382 -3.520 1.00 19.20 69 MET A CA 1
ATOM 552 C C . MET A 1 71 ? 17.267 -23.891 -2.286 1.00 19.44 69 MET A C 1
ATOM 553 O O . MET A 1 71 ? 17.872 -24.425 -1.353 1.00 20.09 69 MET A O 1
ATOM 558 N N . TYR A 1 72 ? 15.946 -23.734 -2.311 1.00 20.13 70 TYR A N 1
ATOM 559 C CA . TYR A 1 72 ? 15.069 -24.138 -1.202 1.00 20.33 70 TYR A CA 1
ATOM 560 C C . TYR A 1 72 ? 14.017 -25.123 -1.680 1.00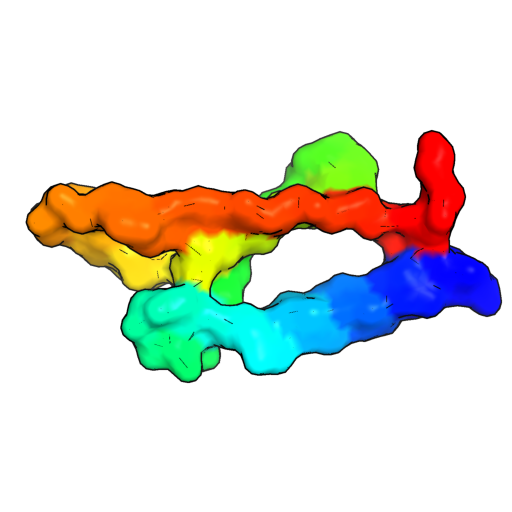 20.48 70 TYR A C 1
ATOM 561 O O . TYR A 1 72 ? 13.792 -25.253 -2.885 1.00 19.61 70 TYR A O 1
ATOM 570 N N . ALA A 1 73 ? 13.378 -25.810 -0.734 1.00 20.17 71 ALA A N 1
ATOM 571 C CA . ALA A 1 73 ? 12.402 -26.848 -1.079 1.00 21.09 71 ALA A CA 1
ATOM 572 C C . ALA A 1 73 ? 11.044 -26.276 -1.481 1.00 21.77 71 ALA A C 1
ATOM 573 O O . ALA A 1 73 ? 10.311 -26.900 -2.230 1.00 21.07 71 ALA A O 1
ATOM 575 N N . ASP A 1 74 ? 10.693 -25.099 -0.970 1.00 23.38 72 ASP A N 1
ATOM 576 C CA . ASP A 1 74 ? 9.355 -24.577 -1.213 1.00 25.87 72 ASP A CA 1
ATOM 577 C C . ASP A 1 74 ? 9.392 -23.366 -2.126 1.00 27.39 72 ASP A C 1
ATOM 578 O O . ASP A 1 74 ? 10.089 -22.390 -1.843 1.00 27.41 72 ASP A O 1
ATOM 583 N N . SER A 1 75 ? 8.670 -23.471 -3.241 1.00 28.96 73 SER A N 1
ATOM 584 C CA . SER A 1 75 ? 8.473 -22.381 -4.192 1.00 31.45 73 SER A CA 1
ATOM 585 C C . SER A 1 75 ? 7.642 -21.262 -3.573 1.00 31.86 73 SER A C 1
ATOM 586 O O . SER A 1 75 ? 7.724 -20.117 -4.020 1.00 34.04 73 SER A O 1
#